Protein AF-K2BM52-F1 (afdb_monomer)

Radius of gyration: 16.52 Å; Cα contacts (8 Å, |Δi|>4): 29; chains: 1; bounding box: 47×25×44 Å

Secondary structure (DSSP, 8-state):
--HHHHHHHHHHHHHHHHHHHHHHHHTSPTT-HHHHHHHHHHHHHHHHHHHHHHHHHHHHHSSSHHHHHHHHHHHHHHHHHHHHHHHHHHS-----

Struc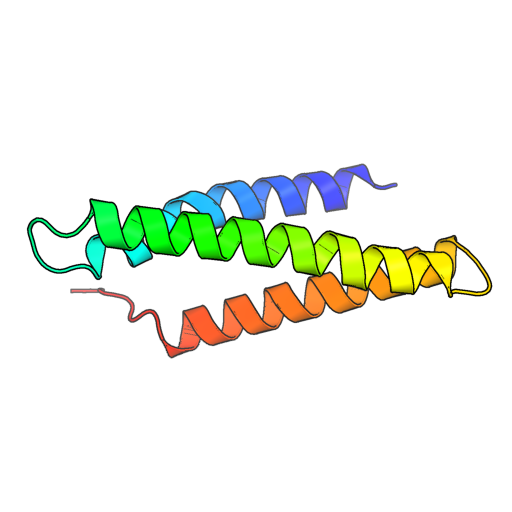ture (mmCIF, N/CA/C/O backbone):
data_AF-K2BM52-F1
#
_entry.id   AF-K2BM52-F1
#
loop_
_atom_site.group_PDB
_atom_site.id
_atom_site.type_symbol
_atom_site.label_atom_id
_atom_site.label_alt_id
_atom_site.label_comp_id
_atom_site.label_asym_id
_atom_site.label_entity_id
_atom_site.label_seq_id
_atom_site.pdbx_PDB_ins_code
_atom_site.Cartn_x
_atom_site.Cartn_y
_atom_site.Cartn_z
_atom_site.occupancy
_atom_site.B_iso_or_equiv
_atom_site.auth_seq_id
_atom_site.auth_comp_id
_atom_site.auth_asym_id
_atom_site.auth_atom_id
_atom_site.pdbx_PDB_model_num
ATOM 1 N N . MET A 1 1 ? -0.713 13.429 -21.388 1.00 72.12 1 MET A N 1
ATOM 2 C CA . MET A 1 1 ? -0.878 14.463 -20.336 1.00 72.12 1 MET A CA 1
ATOM 3 C C . MET A 1 1 ? -1.287 13.779 -19.037 1.00 72.12 1 MET A C 1
ATOM 5 O O . MET A 1 1 ? -2.150 12.916 -19.095 1.00 72.12 1 MET A O 1
ATOM 9 N N . MET A 1 2 ? -0.682 14.120 -17.893 1.00 85.75 2 MET A N 1
ATOM 10 C CA . MET A 1 2 ? -0.923 13.427 -16.607 1.00 85.75 2 MET A CA 1
ATOM 11 C C . MET A 1 2 ? -2.029 14.042 -15.737 1.00 85.75 2 MET A C 1
ATOM 13 O O . MET A 1 2 ? -2.374 13.484 -14.704 1.00 85.75 2 MET A O 1
ATOM 17 N N . ILE A 1 3 ? -2.614 15.163 -16.159 1.00 94.38 3 ILE A N 1
ATOM 18 C CA . ILE A 1 3 ? -3.596 15.911 -15.363 1.00 94.38 3 ILE A CA 1
ATOM 19 C C . ILE A 1 3 ? -4.844 15.065 -15.080 1.00 94.38 3 ILE A C 1
ATOM 21 O O . ILE A 1 3 ? -5.258 14.952 -13.933 1.00 94.38 3 ILE A O 1
ATOM 25 N N . LEU A 1 4 ? -5.414 14.425 -16.105 1.00 94.44 4 LEU A N 1
ATOM 26 C CA . LEU A 1 4 ? -6.647 13.653 -15.951 1.00 94.44 4 LEU A CA 1
ATOM 27 C C . LEU A 1 4 ? -6.471 12.429 -15.020 1.00 94.44 4 LEU A C 1
ATOM 29 O O . LEU A 1 4 ? -7.264 12.296 -14.088 1.00 94.44 4 LEU A O 1
ATOM 33 N N . PRO A 1 5 ? -5.423 11.589 -15.169 1.00 91.25 5 PRO A N 1
ATOM 34 C CA . PRO A 1 5 ? -5.148 10.515 -14.213 1.00 91.25 5 PRO A CA 1
ATOM 35 C C . PRO A 1 5 ? -4.893 10.998 -12.781 1.00 91.25 5 PRO A C 1
ATOM 37 O O . PRO A 1 5 ? -5.351 10.359 -11.838 1.00 91.25 5 PRO A O 1
ATOM 40 N N . LEU A 1 6 ? -4.191 12.123 -12.600 1.00 92.69 6 LEU A N 1
ATOM 41 C CA . LEU A 1 6 ? -3.922 12.678 -11.269 1.00 92.69 6 LEU A CA 1
ATOM 42 C C . LEU A 1 6 ? -5.203 13.167 -10.585 1.00 92.69 6 LEU A C 1
ATOM 44 O O . LEU A 1 6 ? -5.385 12.917 -9.396 1.00 92.69 6 LEU A O 1
ATOM 48 N N . ILE A 1 7 ? -6.111 13.801 -11.335 1.00 96.00 7 ILE A N 1
ATOM 49 C CA . ILE A 1 7 ? -7.432 14.196 -10.828 1.00 96.00 7 ILE A CA 1
ATOM 50 C C . ILE A 1 7 ? -8.233 12.958 -10.416 1.00 96.00 7 ILE A C 1
ATOM 52 O O . ILE A 1 7 ? -8.755 12.917 -9.304 1.00 96.00 7 ILE A O 1
ATOM 56 N N . ALA A 1 8 ? -8.299 11.933 -11.272 1.00 93.50 8 ALA A N 1
ATOM 57 C CA . ALA A 1 8 ? -9.021 10.697 -10.970 1.00 93.50 8 ALA A CA 1
ATOM 58 C C . ALA A 1 8 ? -8.457 9.986 -9.727 1.00 93.50 8 ALA A C 1
ATOM 60 O O . ALA A 1 8 ? -9.216 9.532 -8.869 1.00 93.50 8 ALA A O 1
ATOM 61 N N . MET A 1 9 ? -7.129 9.941 -9.595 1.00 92.38 9 MET A N 1
ATOM 62 C CA . MET A 1 9 ? -6.457 9.370 -8.429 1.00 92.38 9 MET A CA 1
ATOM 63 C C . MET A 1 9 ? -6.763 10.171 -7.158 1.00 92.38 9 MET A C 1
ATOM 65 O O . MET A 1 9 ? -7.162 9.584 -6.155 1.00 92.38 9 MET A O 1
ATOM 69 N N . GLY A 1 10 ? -6.636 11.502 -7.200 1.00 93.69 10 GLY A N 1
ATOM 70 C CA . GLY A 1 10 ? -6.953 12.366 -6.060 1.00 93.69 10 GLY A CA 1
ATOM 71 C C . GLY A 1 10 ? -8.408 12.227 -5.613 1.00 93.69 10 GLY A C 1
ATOM 72 O O . GLY A 1 10 ? -8.672 12.074 -4.421 1.00 93.69 10 GLY A O 1
ATOM 73 N N . PHE A 1 11 ? -9.338 12.186 -6.570 1.00 94.94 11 PHE A N 1
ATOM 74 C CA . PHE A 1 11 ? -10.754 11.945 -6.308 1.00 94.94 11 PHE A CA 1
ATOM 75 C C . PHE A 1 11 ? -10.974 10.598 -5.606 1.00 94.94 11 PHE A C 1
ATOM 77 O O . PHE A 1 11 ? -11.558 10.564 -4.528 1.00 94.94 11 PHE A O 1
ATOM 84 N N . GLY A 1 12 ? -10.449 9.493 -6.146 1.00 92.75 12 GLY A N 1
ATOM 85 C CA . GLY A 1 12 ? -10.618 8.163 -5.545 1.00 92.75 12 GLY A CA 1
ATOM 86 C C . GLY A 1 12 ? -10.014 8.040 -4.140 1.00 92.75 12 GLY A C 1
ATOM 87 O O . GLY A 1 12 ? -10.631 7.470 -3.234 1.00 92.75 12 GLY A O 1
ATOM 88 N N . VAL A 1 13 ? -8.830 8.618 -3.926 1.00 92.75 13 VAL A N 1
ATOM 89 C CA . VAL A 1 13 ? -8.150 8.617 -2.621 1.00 92.75 13 VAL A CA 1
ATOM 90 C C . VAL A 1 13 ? -8.950 9.396 -1.572 1.00 92.75 13 VAL A C 1
ATOM 92 O O . VAL A 1 13 ? -9.044 8.938 -0.429 1.00 92.75 13 VAL A O 1
ATOM 95 N N . ALA A 1 14 ? -9.583 10.511 -1.956 1.00 94.25 14 ALA A N 1
ATOM 96 C CA . ALA A 1 14 ? -10.390 11.331 -1.053 1.00 94.25 14 ALA A CA 1
ATOM 97 C C . ALA A 1 14 ? -11.572 10.566 -0.430 1.00 94.25 14 ALA A C 1
ATOM 99 O O . ALA A 1 14 ? -11.901 10.816 0.726 1.00 94.25 14 ALA A O 1
ATOM 100 N N . PHE A 1 15 ? -12.164 9.602 -1.143 1.00 91.56 15 PHE A N 1
ATOM 101 C CA . PHE A 1 15 ? -13.213 8.729 -0.591 1.00 91.56 15 PHE A CA 1
ATOM 102 C C . PHE A 1 15 ? -12.645 7.496 0.120 1.00 91.56 15 PHE A C 1
ATOM 10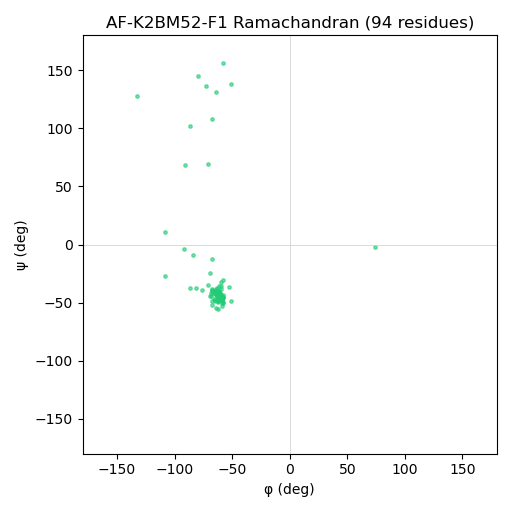4 O O . PHE A 1 15 ? -13.148 7.084 1.166 1.00 91.56 15 PHE A O 1
ATOM 111 N N . THR A 1 16 ? -11.569 6.917 -0.417 1.00 92.19 16 THR A N 1
ATOM 112 C CA . THR A 1 16 ? -11.008 5.653 0.086 1.00 92.19 16 THR A CA 1
ATOM 113 C C . THR A 1 16 ? -10.415 5.799 1.489 1.00 92.19 16 THR A C 1
ATOM 115 O O . THR A 1 16 ? -10.614 4.926 2.337 1.00 92.19 16 THR A O 1
ATOM 118 N N . ILE A 1 17 ? -9.702 6.898 1.766 1.00 92.56 17 ILE A N 1
ATOM 119 C CA . ILE A 1 17 ? -9.052 7.126 3.068 1.00 92.56 17 ILE A CA 1
ATOM 120 C C . ILE A 1 17 ? -10.065 7.204 4.226 1.00 92.56 17 ILE A C 1
ATOM 122 O O . ILE A 1 17 ? -9.901 6.435 5.184 1.00 92.56 17 ILE A O 1
ATOM 126 N N . PRO A 1 18 ? -11.084 8.090 4.202 1.00 91.88 18 PRO A N 1
ATOM 127 C CA . PRO A 1 18 ? -12.054 8.171 5.289 1.00 91.88 18 PRO A CA 1
ATOM 128 C C . PRO A 1 18 ? -12.878 6.887 5.406 1.00 91.88 18 PRO A C 1
ATOM 130 O O . PRO A 1 18 ? -13.022 6.386 6.519 1.00 91.88 18 PRO A O 1
ATOM 133 N N . GLY A 1 19 ? -13.316 6.296 4.285 1.00 90.56 19 GLY A N 1
ATOM 134 C CA . GLY A 1 19 ? -14.081 5.043 4.288 1.00 90.56 19 GLY A CA 1
ATOM 135 C C . GLY A 1 19 ? -13.332 3.892 4.965 1.00 90.56 19 GLY A C 1
ATOM 136 O O . GLY A 1 19 ? -13.850 3.264 5.886 1.00 90.56 19 GLY A O 1
ATOM 137 N N . THR A 1 20 ? -12.066 3.682 4.591 1.00 91.69 20 THR A N 1
ATOM 138 C CA . THR A 1 20 ? -11.208 2.661 5.219 1.00 91.69 20 THR A CA 1
ATOM 139 C C . THR A 1 20 ? -10.995 2.937 6.708 1.00 91.69 20 THR A C 1
ATOM 141 O O . THR A 1 20 ? -11.005 2.016 7.519 1.00 91.69 20 THR A O 1
ATOM 144 N N . THR A 1 21 ? -10.790 4.204 7.083 1.00 93.56 21 THR A N 1
ATOM 145 C CA . THR A 1 21 ? -10.502 4.574 8.477 1.00 93.56 21 THR A CA 1
ATOM 146 C C . THR A 1 21 ? -11.708 4.334 9.378 1.00 93.56 21 THR A C 1
ATOM 148 O O . THR A 1 21 ? -11.561 3.705 10.423 1.00 93.56 21 THR A O 1
ATOM 151 N N . VAL A 1 22 ? -12.893 4.794 8.966 1.00 92.00 22 VAL A N 1
ATOM 152 C CA . VAL A 1 22 ? -14.137 4.599 9.725 1.00 92.00 22 VAL A CA 1
ATOM 153 C C . VAL A 1 22 ? -14.448 3.114 9.855 1.00 92.00 22 VAL A C 1
ATOM 155 O O . VAL A 1 22 ? -14.637 2.640 10.970 1.00 92.00 22 VAL A O 1
ATOM 158 N N . SER A 1 23 ? -14.411 2.367 8.747 1.00 91.25 23 SER A N 1
ATOM 159 C CA . SER A 1 23 ? -14.689 0.926 8.755 1.00 91.25 23 SER A CA 1
ATOM 160 C C . SER A 1 23 ? -13.736 0.158 9.682 1.00 91.25 23 SER A C 1
ATOM 162 O O . SER A 1 23 ? -14.184 -0.621 10.520 1.00 91.25 23 SER A O 1
ATOM 164 N N . ALA A 1 24 ? -12.428 0.431 9.611 1.00 91.75 24 ALA A N 1
ATOM 165 C CA . ALA A 1 24 ? -11.438 -0.257 10.438 1.00 91.75 24 ALA A CA 1
ATOM 166 C C . ALA A 1 24 ? -11.560 0.075 11.934 1.00 91.75 24 ALA A C 1
ATOM 168 O O . ALA A 1 24 ? -11.383 -0.804 12.776 1.00 91.75 24 ALA A O 1
ATOM 169 N N . VAL A 1 25 ? -11.843 1.335 12.280 1.00 93.69 25 VAL A N 1
ATOM 170 C CA . VAL A 1 25 ? -11.972 1.755 13.684 1.00 93.69 25 VAL A CA 1
ATOM 171 C C . VAL A 1 25 ? -13.303 1.295 14.282 1.00 93.69 25 VAL A C 1
ATOM 173 O O . VAL A 1 25 ? -13.308 0.843 15.424 1.00 93.69 25 VAL A O 1
ATOM 176 N N . HIS A 1 26 ? -14.407 1.352 13.529 1.00 91.94 26 HIS A N 1
ATOM 177 C CA . HIS A 1 26 ? -15.723 0.878 13.982 1.00 91.94 26 HIS A CA 1
ATOM 178 C C . HIS A 1 26 ? -15.801 -0.645 14.127 1.00 91.94 26 HIS A C 1
ATOM 180 O O . HIS A 1 26 ? -16.585 -1.134 14.931 1.00 91.94 26 HIS A O 1
ATOM 186 N N . ALA A 1 27 ? -14.970 -1.402 13.407 1.00 91.12 27 ALA A N 1
ATOM 187 C CA . ALA A 1 27 ? -14.865 -2.848 13.601 1.00 91.12 27 ALA A CA 1
ATOM 188 C C . ALA A 1 27 ? -14.250 -3.237 14.965 1.00 91.12 27 ALA A C 1
ATOM 190 O O . ALA A 1 27 ? -14.276 -4.408 15.347 1.00 91.12 27 ALA A O 1
ATOM 191 N N . ALA A 1 28 ? -13.658 -2.285 15.696 1.00 93.44 28 ALA A N 1
ATOM 192 C CA . ALA A 1 28 ? -13.046 -2.544 16.991 1.00 93.44 28 ALA A CA 1
ATOM 193 C C . ALA A 1 28 ? -14.094 -2.612 18.118 1.00 93.44 28 ALA A C 1
ATOM 195 O O . ALA A 1 28 ? -15.026 -1.810 18.133 1.00 93.44 28 ALA A O 1
ATOM 196 N N . PRO A 1 29 ? -13.903 -3.481 19.130 1.00 92.06 29 PRO A N 1
ATOM 197 C CA . PRO A 1 29 ? -14.709 -3.443 20.346 1.00 92.06 29 PRO A CA 1
ATOM 198 C C . PRO A 1 29 ? -14.632 -2.083 21.052 1.00 92.06 29 PRO A C 1
ATOM 200 O O . PRO A 1 29 ? -13.628 -1.366 20.941 1.00 92.06 29 PRO A O 1
ATOM 203 N N . GLU A 1 30 ? -15.655 -1.766 21.845 1.00 91.75 30 GLU A N 1
ATOM 204 C CA . GLU A 1 30 ? -15.701 -0.535 22.635 1.00 91.75 30 GLU A CA 1
ATOM 205 C C . GLU A 1 30 ? -14.423 -0.340 23.471 1.00 91.75 30 GLU A C 1
ATOM 207 O O . GLU A 1 30 ? -13.843 -1.280 24.021 1.00 91.75 30 GLU A O 1
ATOM 212 N N . GLY A 1 31 ? -13.929 0.899 23.512 1.00 92.94 31 GLY A N 1
ATOM 213 C CA . GLY A 1 31 ? -12.683 1.250 24.200 1.00 92.94 31 GLY A CA 1
ATOM 214 C C . GLY A 1 31 ? -11.389 0.813 23.494 1.00 92.94 31 GLY A C 1
ATOM 215 O O . GLY A 1 31 ? -10.308 1.149 23.976 1.00 92.94 31 GLY A O 1
ATOM 216 N N . ARG A 1 32 ? -11.445 0.115 22.346 1.00 94.94 32 ARG A N 1
ATOM 217 C CA . ARG A 1 32 ? -10.251 -0.353 21.600 1.00 94.94 32 ARG A CA 1
ATOM 218 C C . ARG A 1 32 ? -9.979 0.378 20.283 1.00 94.94 32 ARG A C 1
ATOM 220 O O . ARG A 1 32 ? -9.081 -0.020 19.541 1.00 94.94 32 ARG A O 1
ATOM 227 N N . ALA A 1 33 ? -10.669 1.486 20.023 1.00 93.81 3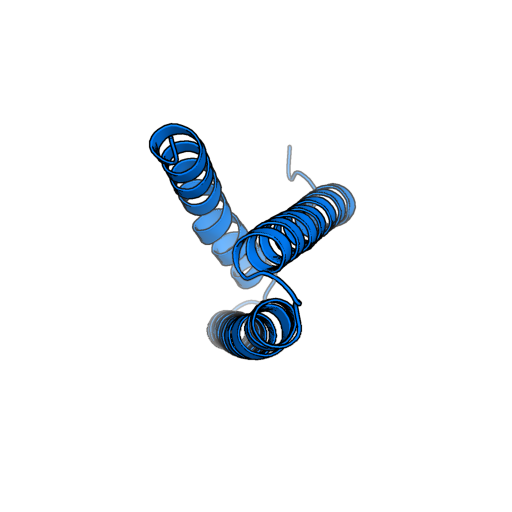3 ALA A N 1
ATOM 228 C CA . ALA A 1 33 ? -10.470 2.312 18.827 1.00 93.81 33 ALA A CA 1
ATOM 229 C C . ALA A 1 33 ? -8.999 2.735 18.616 1.00 93.81 33 ALA A C 1
ATOM 231 O O . ALA A 1 33 ? -8.505 2.746 17.488 1.00 93.81 33 ALA A O 1
ATOM 232 N N . GLY A 1 34 ? -8.265 3.017 19.702 1.00 94.75 34 GLY A N 1
ATOM 233 C CA . GLY A 1 34 ? -6.839 3.355 19.639 1.00 94.75 34 GLY A CA 1
ATOM 234 C C . GLY A 1 34 ? -5.961 2.222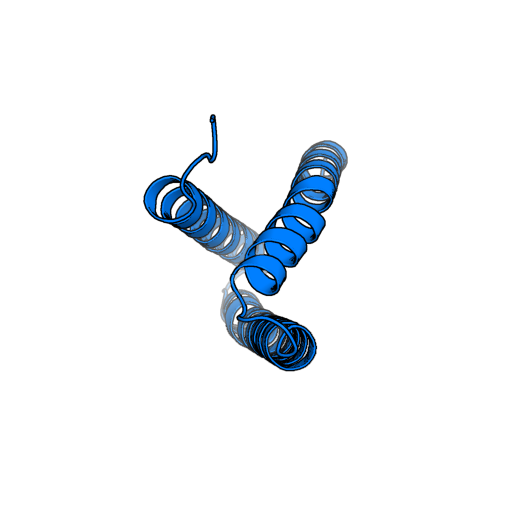 19.092 1.00 94.75 34 GLY A C 1
ATOM 235 O O . GLY A 1 34 ? -5.045 2.483 18.316 1.00 94.75 34 GLY A O 1
ATOM 236 N N . ILE A 1 35 ? -6.276 0.963 19.423 1.00 96.19 35 ILE A N 1
ATOM 237 C CA . ILE A 1 35 ? -5.549 -0.213 18.918 1.00 96.19 35 ILE A CA 1
ATOM 238 C C . ILE A 1 35 ? -5.820 -0.394 17.422 1.00 96.19 35 ILE A C 1
ATOM 240 O O . ILE A 1 35 ? -4.881 -0.600 16.657 1.00 96.19 35 ILE A O 1
ATOM 244 N N . ALA A 1 36 ? -7.078 -0.260 16.989 1.00 95.69 36 ALA A N 1
ATOM 245 C CA . ALA A 1 36 ? -7.434 -0.350 15.573 1.00 95.69 36 ALA A CA 1
ATOM 246 C C . ALA A 1 36 ? -6.782 0.761 14.737 1.00 95.69 36 ALA A C 1
ATOM 248 O O . ALA A 1 36 ? -6.208 0.487 13.683 1.00 95.69 36 ALA A O 1
ATOM 249 N N . SER A 1 37 ? -6.778 1.999 15.239 1.00 94.88 37 SER A N 1
ATOM 250 C CA . SER A 1 37 ? -6.066 3.118 14.608 1.00 94.88 37 SER A CA 1
ATOM 251 C C . SER A 1 37 ? -4.552 2.872 14.545 1.00 94.88 37 SER A C 1
ATOM 253 O O . SER A 1 37 ? -3.928 3.071 13.500 1.00 94.88 37 SER A O 1
ATOM 255 N N . GLY A 1 38 ? -3.956 2.360 15.627 1.00 96.62 38 GLY A N 1
ATOM 256 C CA . GLY A 1 38 ? -2.546 1.965 15.664 1.00 96.62 38 GLY A CA 1
ATOM 257 C C . GLY A 1 38 ? -2.207 0.894 14.623 1.00 96.62 38 GLY A C 1
ATOM 258 O O . GLY A 1 38 ? -1.258 1.063 13.857 1.00 96.62 38 GLY A O 1
ATOM 259 N N . ALA A 1 39 ? -3.018 -0.162 14.533 1.00 96.75 39 ALA A N 1
ATOM 260 C CA . ALA A 1 39 ? -2.861 -1.226 13.543 1.00 96.75 39 ALA A CA 1
ATOM 261 C C . ALA A 1 39 ? -3.023 -0.711 12.102 1.00 96.75 39 ALA A C 1
ATOM 263 O O . ALA A 1 39 ? -2.230 -1.070 11.226 1.00 96.75 39 ALA A O 1
ATOM 264 N N . LEU A 1 40 ? -3.992 0.177 11.851 1.00 95.38 40 LEU A N 1
ATOM 265 C CA . LEU A 1 40 ? -4.185 0.811 10.545 1.00 95.38 40 LEU A CA 1
ATOM 266 C C . LEU A 1 40 ? -2.974 1.670 10.154 1.00 95.38 40 LEU A C 1
ATOM 268 O O . LEU A 1 40 ? -2.497 1.595 9.021 1.00 95.38 40 LEU A O 1
ATOM 272 N N . ASN A 1 41 ? -2.434 2.453 11.088 1.00 96.19 41 ASN A N 1
ATOM 273 C CA . ASN A 1 41 ? -1.249 3.275 10.845 1.00 96.19 41 ASN A CA 1
ATOM 274 C C . ASN A 1 41 ? 0.011 2.431 10.621 1.00 96.19 41 ASN A C 1
ATOM 276 O O . ASN A 1 41 ? 0.799 2.750 9.730 1.00 96.19 41 ASN A O 1
ATOM 280 N N . ALA A 1 42 ? 0.196 1.346 11.377 1.00 97.62 42 ALA A N 1
ATOM 281 C CA . ALA A 1 42 ? 1.281 0.394 11.145 1.00 97.62 42 ALA A CA 1
ATOM 282 C C . ALA A 1 42 ? 1.159 -0.258 9.757 1.00 97.62 42 ALA A C 1
ATOM 284 O O . ALA A 1 42 ? 2.134 -0.308 9.008 1.00 97.62 42 ALA A O 1
ATOM 285 N N . SER A 1 43 ? -0.055 -0.660 9.369 1.00 96.12 43 SER A N 1
ATOM 286 C CA . SER A 1 43 ? -0.339 -1.228 8.045 1.00 96.12 43 SER A CA 1
ATOM 287 C C . SER A 1 43 ? -0.017 -0.241 6.918 1.00 96.12 43 SER A C 1
ATOM 289 O O . SER A 1 43 ? 0.610 -0.618 5.931 1.00 96.12 43 SER A O 1
ATOM 291 N N . ARG A 1 44 ? -0.369 1.044 7.076 1.00 95.38 44 ARG A N 1
ATOM 292 C CA . ARG A 1 44 ? -0.008 2.105 6.116 1.00 95.38 44 ARG A CA 1
ATOM 293 C C . ARG A 1 44 ? 1.502 2.283 5.997 1.00 95.38 44 ARG A C 1
ATOM 295 O O . ARG A 1 44 ? 2.005 2.386 4.885 1.00 95.38 44 ARG A O 1
ATOM 302 N N . GLN A 1 45 ? 2.224 2.301 7.117 1.00 97.50 45 GLN A N 1
ATOM 303 C CA . GLN A 1 45 ? 3.685 2.436 7.109 1.00 97.50 45 GLN A CA 1
ATOM 304 C C . GLN A 1 45 ? 4.364 1.252 6.414 1.00 97.50 45 GLN A C 1
ATOM 306 O O . GLN A 1 45 ? 5.241 1.461 5.576 1.00 97.50 45 GLN A O 1
ATOM 311 N N . LEU A 1 46 ? 3.918 0.026 6.701 1.00 97.56 46 LEU A N 1
ATOM 312 C CA . LEU A 1 46 ? 4.385 -1.172 6.001 1.00 97.56 46 LEU A CA 1
ATOM 313 C C . LEU A 1 46 ? 4.076 -1.101 4.502 1.00 97.56 46 LEU A C 1
ATOM 315 O O . LEU A 1 46 ? 4.950 -1.386 3.687 1.00 97.56 46 LEU A O 1
ATOM 319 N N . GLY A 1 47 ? 2.870 -0.665 4.132 1.00 95.3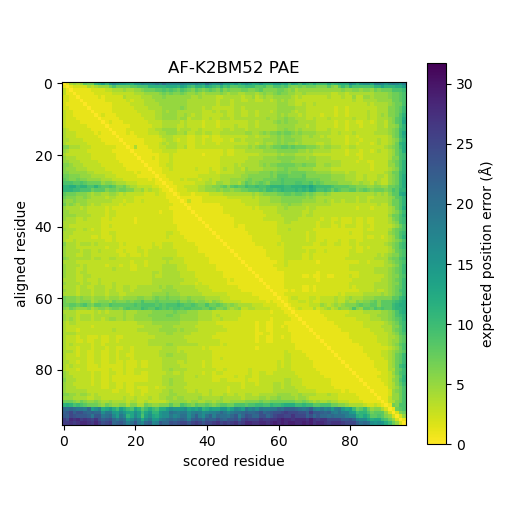1 47 GLY A N 1
ATOM 320 C CA . GLY A 1 47 ? 2.483 -0.459 2.737 1.00 95.31 47 GLY A CA 1
ATOM 321 C C . GLY A 1 47 ? 3.379 0.551 2.020 1.00 95.31 47 GLY A C 1
ATOM 322 O O . GLY A 1 47 ? 3.861 0.267 0.927 1.00 95.31 47 GLY A O 1
ATOM 323 N N . SER A 1 48 ? 3.671 1.692 2.650 1.00 96.25 48 SER A N 1
ATOM 324 C CA . SER A 1 48 ? 4.585 2.702 2.103 1.00 96.25 48 SER A CA 1
ATOM 325 C C . SER A 1 48 ? 6.001 2.155 1.920 1.00 96.25 48 SER A C 1
ATOM 327 O O . SER A 1 48 ? 6.592 2.348 0.859 1.00 96.25 48 SER A O 1
ATOM 329 N N . LEU A 1 49 ? 6.530 1.434 2.915 1.00 97.69 49 LEU A N 1
ATOM 330 C CA . LEU A 1 49 ? 7.842 0.786 2.829 1.00 97.69 49 LEU A CA 1
ATOM 331 C C . LEU A 1 49 ? 7.895 -0.204 1.655 1.00 97.69 49 LEU A C 1
ATOM 333 O O . LEU A 1 49 ? 8.808 -0.138 0.832 1.00 97.69 49 LEU A O 1
ATOM 337 N N . MET A 1 50 ? 6.903 -1.095 1.562 1.00 96.56 50 MET A N 1
ATOM 338 C CA . MET A 1 50 ? 6.801 -2.087 0.490 1.00 96.56 50 MET A CA 1
ATOM 339 C C . MET A 1 50 ? 6.660 -1.422 -0.880 1.00 96.56 50 MET A C 1
ATOM 341 O O . MET A 1 50 ? 7.344 -1.816 -1.819 1.00 96.56 50 MET A O 1
ATOM 345 N N . GLY A 1 51 ? 5.825 -0.388 -0.995 1.00 96.00 51 GLY A N 1
ATOM 346 C CA . GLY A 1 51 ? 5.635 0.357 -2.237 1.00 96.00 51 GLY A CA 1
ATOM 347 C C . GLY A 1 51 ? 6.929 1.007 -2.722 1.00 96.00 51 GLY A C 1
ATOM 348 O O . GLY A 1 51 ? 7.295 0.844 -3.884 1.00 96.00 51 GLY A O 1
ATOM 349 N N . VAL A 1 52 ? 7.662 1.681 -1.829 1.00 96.38 52 VAL A N 1
ATOM 350 C CA . VAL A 1 52 ? 8.956 2.297 -2.165 1.00 96.38 52 VAL A CA 1
ATOM 351 C C . VAL A 1 52 ? 9.972 1.239 -2.594 1.00 96.38 52 VAL A C 1
ATOM 353 O O . VAL A 1 52 ? 10.610 1.406 -3.633 1.00 96.38 52 VAL A O 1
ATOM 356 N N . ALA A 1 53 ? 10.101 0.144 -1.841 1.00 97.56 53 ALA A N 1
ATOM 357 C CA . ALA A 1 53 ? 11.057 -0.914 -2.151 1.00 97.56 53 ALA A CA 1
ATOM 358 C C . ALA A 1 53 ? 10.729 -1.605 -3.485 1.00 97.56 53 ALA A C 1
ATOM 360 O O . ALA A 1 53 ? 11.559 -1.632 -4.389 1.00 97.56 53 ALA A O 1
ATOM 361 N N . ILE A 1 54 ? 9.505 -2.112 -3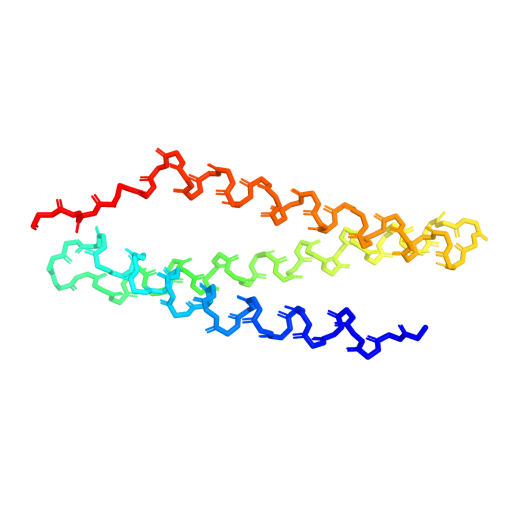.640 1.00 96.88 54 ILE A N 1
ATOM 362 C CA . ILE A 1 54 ? 9.096 -2.905 -4.804 1.00 96.88 54 ILE A CA 1
ATOM 363 C C . ILE A 1 54 ? 9.065 -2.041 -6.067 1.00 96.88 54 ILE A C 1
ATOM 365 O O . ILE A 1 54 ? 9.685 -2.398 -7.071 1.00 96.88 54 ILE A O 1
ATOM 369 N N . PHE A 1 55 ? 8.373 -0.896 -6.040 1.00 96.88 55 PHE A N 1
ATOM 370 C CA . PHE A 1 55 ? 8.258 -0.053 -7.231 1.00 96.88 55 PHE A CA 1
ATOM 371 C C . PHE A 1 55 ? 9.582 0.630 -7.575 1.00 96.88 55 PHE A C 1
ATOM 373 O O . PHE A 1 55 ? 9.913 0.726 -8.757 1.00 96.88 55 PHE A O 1
ATOM 380 N N . GLY A 1 56 ? 10.379 1.015 -6.572 1.00 96.25 56 GLY A N 1
ATOM 381 C CA . GLY A 1 56 ? 11.744 1.497 -6.781 1.00 96.25 56 GLY A CA 1
ATOM 382 C C . GLY A 1 56 ? 12.603 0.457 -7.497 1.00 96.25 56 GLY A C 1
ATOM 383 O O . GLY A 1 56 ? 13.180 0.754 -8.541 1.00 96.25 56 GLY A O 1
ATOM 384 N N . THR A 1 57 ? 12.612 -0.791 -7.016 1.00 97.25 57 THR A N 1
ATOM 385 C CA . THR A 1 57 ? 13.337 -1.893 -7.666 1.00 97.25 57 THR A CA 1
ATOM 386 C C . THR A 1 57 ? 12.859 -2.145 -9.098 1.00 97.25 57 THR A C 1
ATOM 388 O O . THR A 1 57 ? 13.696 -2.288 -9.988 1.00 97.25 57 THR A O 1
ATOM 391 N N . ILE A 1 58 ? 11.546 -2.154 -9.357 1.00 96.88 58 ILE A N 1
ATOM 392 C CA . ILE A 1 58 ? 10.997 -2.342 -10.715 1.00 96.88 58 ILE A CA 1
ATOM 393 C C . ILE A 1 58 ? 11.519 -1.266 -11.670 1.00 96.88 58 ILE A C 1
ATOM 395 O O . ILE A 1 58 ? 11.953 -1.579 -12.781 1.00 96.88 58 ILE A O 1
ATOM 399 N N . VAL A 1 59 ? 11.497 -0.004 -11.245 1.00 96.94 59 VAL A N 1
ATOM 400 C CA . VAL A 1 59 ? 11.956 1.117 -12.071 1.00 96.94 59 VAL A CA 1
ATOM 401 C C . VAL A 1 59 ? 13.472 1.063 -12.275 1.00 96.94 59 VAL A C 1
ATOM 403 O O . VAL A 1 59 ? 13.928 1.214 -13.408 1.00 96.94 59 VAL A O 1
ATOM 406 N N . THR A 1 60 ? 14.249 0.794 -11.223 1.00 96.94 60 THR A N 1
ATOM 407 C CA . THR A 1 60 ? 15.720 0.739 -11.279 1.00 96.94 60 THR A CA 1
ATOM 408 C C . THR A 1 60 ? 16.248 -0.429 -12.113 1.00 96.94 60 THR A C 1
ATOM 410 O O . THR A 1 60 ? 17.233 -0.259 -12.827 1.00 96.94 60 THR A O 1
ATOM 413 N N . LEU A 1 61 ? 15.619 -1.606 -12.050 1.00 95.62 61 LEU A N 1
ATOM 414 C CA . LEU A 1 61 ? 16.059 -2.791 -12.802 1.00 95.62 61 LEU A CA 1
ATOM 415 C C . LEU A 1 61 ? 15.536 -2.829 -14.247 1.00 95.62 61 LEU A C 1
ATOM 417 O O . LEU A 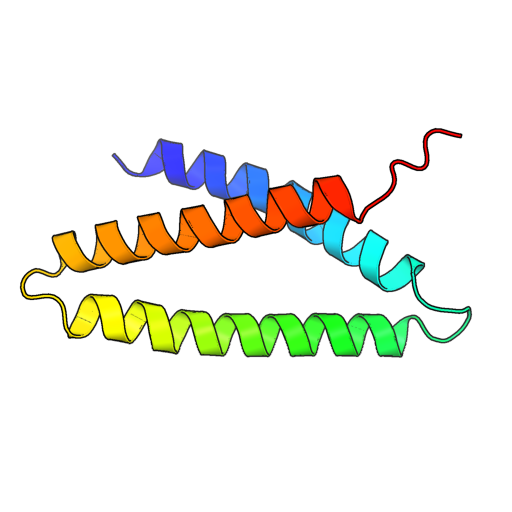1 61 ? 15.954 -3.675 -15.040 1.00 95.62 61 LEU A O 1
ATOM 421 N N . SER A 1 62 ? 14.622 -1.930 -14.612 1.00 95.75 62 SER A N 1
ATOM 422 C CA . SER A 1 62 ? 14.102 -1.843 -15.976 1.00 95.75 62 SER A CA 1
ATOM 423 C C . SER A 1 62 ? 15.140 -1.257 -16.934 1.00 95.75 62 SER A C 1
ATOM 425 O O . SER A 1 62 ? 15.742 -0.224 -16.660 1.00 95.75 62 SER A O 1
ATOM 427 N N . LYS A 1 63 ? 15.286 -1.858 -18.127 1.00 93.06 63 LYS A N 1
ATOM 428 C CA . LYS A 1 63 ? 16.211 -1.375 -19.177 1.00 93.06 63 LYS A CA 1
ATOM 429 C C . LYS A 1 63 ? 15.933 0.066 -19.618 1.00 93.06 63 LYS A C 1
ATOM 431 O O . LYS A 1 63 ? 16.844 0.774 -20.029 1.00 93.06 63 LYS A O 1
ATOM 436 N N . GLN A 1 64 ? 14.669 0.483 -19.560 1.00 95.94 64 GLN A N 1
ATOM 437 C CA . GLN A 1 64 ? 14.231 1.836 -19.878 1.00 95.94 64 GLN A CA 1
ATOM 438 C C . GLN A 1 64 ? 13.302 2.343 -18.777 1.00 95.94 64 GLN A C 1
ATOM 440 O O . GLN A 1 64 ? 12.292 1.705 -18.473 1.00 95.94 64 GLN A O 1
ATOM 445 N N . PHE A 1 65 ? 13.610 3.527 -18.243 1.00 94.06 65 PHE A N 1
ATOM 446 C CA . PHE A 1 65 ? 12.870 4.156 -17.146 1.00 94.06 65 PHE A CA 1
ATOM 447 C C . PHE A 1 65 ? 11.358 4.219 -17.405 1.00 94.06 65 PHE A C 1
ATOM 449 O O . PHE A 1 65 ? 10.565 3.773 -16.582 1.00 94.06 65 PHE A O 1
ATOM 456 N N . MET A 1 66 ? 10.950 4.690 -18.589 1.00 95.69 66 MET A N 1
ATOM 457 C CA . MET A 1 66 ? 9.530 4.803 -18.950 1.00 95.69 66 MET A CA 1
ATOM 458 C C . MET A 1 66 ? 8.802 3.453 -18.957 1.00 95.69 66 MET A C 1
ATOM 460 O O . MET A 1 66 ? 7.645 3.382 -18.554 1.00 95.69 66 MET A O 1
ATOM 464 N N . SER A 1 67 ? 9.470 2.370 -19.371 1.00 95.44 67 SER A N 1
ATOM 465 C CA . SER A 1 67 ? 8.881 1.027 -19.329 1.00 95.44 67 SER A CA 1
ATOM 466 C C . SER A 1 67 ? 8.689 0.551 -17.888 1.00 95.44 67 SER A C 1
ATOM 468 O O . SER A 1 67 ? 7.643 -0.012 -17.570 1.00 95.44 67 SER A O 1
ATOM 470 N N . GLY A 1 68 ? 9.668 0.810 -17.014 1.00 96.44 68 GLY A N 1
ATOM 471 C CA . GLY A 1 68 ? 9.568 0.498 -15.587 1.00 96.44 68 GLY A CA 1
ATOM 472 C C . GLY A 1 68 ? 8.460 1.287 -14.894 1.00 96.44 68 GLY A C 1
ATOM 473 O O . GLY A 1 68 ? 7.696 0.718 -14.119 1.00 96.44 68 GLY A O 1
ATOM 474 N N . MET A 1 69 ? 8.303 2.568 -15.238 1.00 95.38 69 MET A N 1
ATOM 475 C CA . MET A 1 69 ? 7.212 3.409 -14.737 1.00 95.38 69 MET A CA 1
ATOM 476 C C . MET A 1 69 ? 5.837 2.880 -15.152 1.00 95.38 69 MET A C 1
ATOM 478 O O . MET A 1 69 ? 4.947 2.784 -14.310 1.00 95.38 69 MET A O 1
ATOM 482 N N . HIS A 1 70 ? 5.648 2.493 -16.419 1.00 95.00 70 HIS A N 1
ATOM 483 C CA . HIS A 1 70 ? 4.383 1.894 -16.856 1.00 95.00 70 HIS A CA 1
ATOM 484 C C . HIS A 1 70 ? 4.096 0.569 -16.140 1.00 95.00 70 HIS A C 1
ATOM 486 O O . HIS A 1 70 ? 2.968 0.356 -15.699 1.00 95.00 70 HIS A O 1
ATOM 492 N N . ALA A 1 71 ? 5.106 -0.292 -15.974 1.00 96.38 71 ALA A N 1
ATOM 493 C CA . ALA A 1 71 ? 4.957 -1.545 -15.237 1.00 96.38 71 ALA A CA 1
ATOM 494 C C . ALA A 1 71 ? 4.577 -1.299 -13.766 1.00 96.38 71 ALA A C 1
ATOM 496 O O . ALA A 1 71 ? 3.632 -1.909 -13.268 1.00 96.38 71 ALA A O 1
ATOM 497 N N . ALA A 1 72 ? 5.252 -0.364 -13.091 1.00 96.00 72 ALA A N 1
ATOM 498 C CA . ALA A 1 72 ? 4.948 0.009 -11.712 1.00 96.00 72 ALA A CA 1
ATOM 499 C C . ALA A 1 72 ? 3.519 0.561 -11.566 1.00 96.00 72 ALA A C 1
ATOM 501 O O . ALA A 1 72 ? 2.792 0.147 -10.665 1.00 96.00 72 ALA A O 1
ATOM 502 N N . LEU A 1 73 ? 3.083 1.432 -12.484 1.00 93.88 73 LEU A N 1
ATOM 503 C CA . LEU A 1 73 ? 1.717 1.966 -12.497 1.00 93.88 73 LEU A CA 1
ATOM 504 C C . LEU A 1 73 ? 0.670 0.872 -12.746 1.00 93.88 73 LEU A C 1
ATOM 506 O O . LEU A 1 73 ? -0.371 0.872 -12.091 1.00 93.88 73 LEU A O 1
ATOM 510 N N . PHE A 1 74 ? 0.942 -0.071 -13.651 1.00 95.62 74 PHE A N 1
ATOM 511 C CA . PHE A 1 74 ? 0.034 -1.182 -13.938 1.00 95.62 74 PHE A CA 1
ATOM 512 C C . PHE A 1 74 ? -0.114 -2.121 -12.734 1.00 95.62 74 PHE A C 1
ATOM 514 O O . PHE A 1 74 ? -1.231 -2.442 -12.333 1.00 95.62 74 PHE A O 1
ATOM 521 N N . ILE A 1 75 ? 1.004 -2.501 -12.107 1.00 96.12 75 ILE A N 1
ATOM 522 C CA . ILE A 1 75 ? 1.008 -3.336 -10.898 1.00 96.12 75 ILE A CA 1
ATOM 523 C C . ILE A 1 75 ? 0.310 -2.609 -9.741 1.00 96.12 75 ILE A C 1
ATOM 525 O O . ILE A 1 75 ? -0.517 -3.205 -9.053 1.00 96.12 75 ILE A O 1
ATOM 529 N N . GLY A 1 76 ? 0.583 -1.315 -9.550 1.00 94.88 76 GLY A N 1
ATOM 530 C CA . GLY A 1 76 ? -0.121 -0.489 -8.569 1.00 94.88 76 GLY A CA 1
ATOM 531 C C . GLY A 1 76 ? -1.634 -0.468 -8.809 1.00 94.88 76 GLY A C 1
ATOM 532 O O . GLY A 1 76 ? -2.408 -0.678 -7.878 1.00 94.88 76 GLY A O 1
ATOM 533 N N . GLY A 1 77 ? -2.061 -0.303 -10.063 1.00 94.38 77 GLY A N 1
ATOM 534 C CA . GLY A 1 77 ? -3.467 -0.394 -10.457 1.00 94.38 77 GLY A CA 1
ATOM 535 C C . GLY A 1 77 ? -4.099 -1.747 -10.115 1.00 94.38 77 GLY A C 1
ATOM 536 O O . GLY A 1 77 ? -5.194 -1.781 -9.558 1.00 94.38 77 GLY A O 1
ATOM 537 N N . LEU A 1 78 ? -3.397 -2.859 -10.364 1.00 96.25 78 LEU A N 1
ATOM 538 C CA . LEU A 1 78 ? -3.862 -4.197 -9.977 1.00 96.25 78 LEU A CA 1
ATOM 539 C C . LEU A 1 78 ? -4.033 -4.338 -8.462 1.00 96.25 78 LEU A C 1
ATOM 541 O O . LEU A 1 78 ? -5.039 -4.891 -8.024 1.00 96.25 78 LEU A O 1
ATOM 545 N N . PHE A 1 79 ? -3.115 -3.802 -7.653 1.00 94.81 79 PHE A N 1
ATOM 546 C CA . PHE A 1 79 ? -3.277 -3.801 -6.196 1.00 94.81 79 PHE A CA 1
ATOM 547 C C . PHE A 1 79 ? -4.523 -3.030 -5.749 1.00 94.81 79 PHE A C 1
ATOM 549 O O . PHE A 1 79 ? -5.247 -3.505 -4.874 1.00 94.81 79 PHE A O 1
ATOM 556 N N . TYR A 1 80 ? -4.821 -1.887 -6.374 1.00 92.81 80 TYR A N 1
ATOM 557 C CA . TYR A 1 80 ? -6.065 -1.158 -6.111 1.00 92.81 80 TYR A CA 1
ATOM 558 C C . TYR A 1 80 ? -7.310 -1.950 -6.526 1.00 92.81 80 TYR A C 1
ATOM 560 O O . TYR A 1 80 ? -8.292 -1.952 -5.786 1.00 92.81 80 TYR A O 1
ATOM 568 N N . LEU A 1 81 ? -7.279 -2.657 -7.662 1.00 95.38 81 LEU A N 1
ATOM 569 C CA . LEU A 1 81 ? -8.388 -3.515 -8.095 1.00 95.38 81 LEU A CA 1
ATOM 570 C C . LEU A 1 81 ? -8.607 -4.698 -7.146 1.00 95.38 81 LEU A C 1
ATOM 572 O O . LEU A 1 81 ? -9.749 -4.993 -6.802 1.00 95.38 81 LEU A O 1
ATOM 576 N N . ILE A 1 82 ? -7.532 -5.334 -6.672 1.00 95.56 82 ILE A N 1
ATOM 577 C CA . ILE A 1 82 ? -7.608 -6.381 -5.644 1.00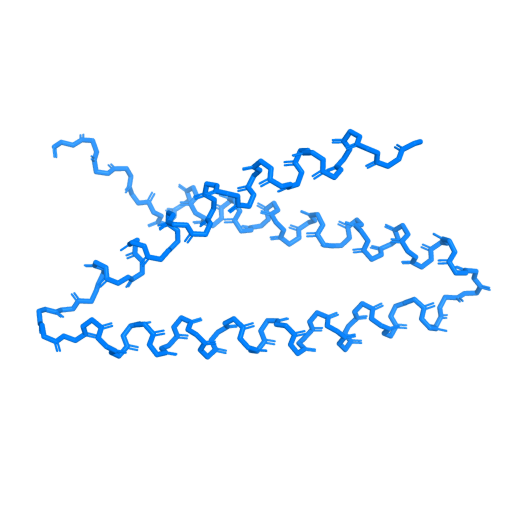 95.56 82 ILE A CA 1
ATOM 578 C C . ILE A 1 82 ? -8.207 -5.804 -4.360 1.00 95.56 82 ILE A C 1
ATOM 580 O O . ILE A 1 82 ? -9.111 -6.406 -3.790 1.00 95.56 82 ILE A O 1
ATOM 584 N N . GLY A 1 83 ? -7.761 -4.621 -3.927 1.00 92.50 83 GLY A N 1
ATOM 585 C CA . GLY A 1 83 ? -8.335 -3.930 -2.772 1.00 92.50 83 GLY A CA 1
ATOM 586 C C . GLY A 1 83 ? -9.831 -3.653 -2.940 1.00 92.50 83 GLY A C 1
ATOM 587 O O . GLY A 1 83 ? -10.611 -3.951 -2.041 1.00 92.50 83 GLY A O 1
ATOM 588 N N . CYS A 1 84 ? -10.246 -3.159 -4.108 1.00 93.19 84 CYS A N 1
ATOM 589 C CA . CYS A 1 84 ? -11.653 -2.942 -4.448 1.00 93.19 84 CYS A CA 1
ATOM 590 C C . CYS A 1 84 ? -12.463 -4.246 -4.384 1.00 93.19 84 CYS A C 1
ATOM 592 O O . CYS A 1 84 ? -13.533 -4.277 -3.780 1.00 93.19 84 CYS A O 1
ATOM 594 N N . PHE A 1 85 ? -11.924 -5.335 -4.933 1.00 95.25 85 PHE A N 1
ATOM 595 C CA . PHE A 1 85 ? -12.552 -6.653 -4.888 1.00 95.25 85 PHE A CA 1
ATOM 596 C C . PHE A 1 85 ? -12.673 -7.197 -3.456 1.00 95.25 85 PHE A C 1
ATOM 598 O O . PHE A 1 85 ? -13.729 -7.694 -3.074 1.00 95.25 85 PHE A O 1
ATOM 605 N N . LEU A 1 86 ? -11.629 -7.058 -2.633 1.00 93.12 86 LEU A N 1
ATOM 606 C CA . LEU A 1 86 ? -11.661 -7.465 -1.226 1.00 93.12 86 LEU A CA 1
ATOM 607 C C . LEU A 1 86 ? -12.677 -6.650 -0.424 1.00 93.12 86 LEU A C 1
ATOM 609 O O . LEU A 1 86 ? -13.431 -7.222 0.357 1.00 93.12 86 LEU A O 1
ATOM 613 N N . VAL A 1 87 ? -12.736 -5.334 -0.640 1.00 91.56 87 VAL A N 1
ATOM 614 C CA . VAL A 1 87 ? -13.756 -4.473 -0.027 1.00 91.56 87 VAL A CA 1
ATOM 615 C C . VAL A 1 87 ? -15.152 -4.948 -0.417 1.00 91.56 87 VAL A C 1
ATOM 617 O O . VAL A 1 87 ? -15.981 -5.139 0.463 1.00 91.56 87 VAL A O 1
ATOM 620 N N . PHE A 1 88 ? -15.388 -5.213 -1.703 1.00 90.56 88 PHE A N 1
ATOM 621 C CA . PHE A 1 88 ? -16.675 -5.705 -2.193 1.00 90.56 88 PHE A CA 1
ATOM 622 C C . PHE A 1 88 ? -17.090 -7.046 -1.565 1.00 90.56 88 PHE A C 1
ATOM 624 O O . PHE A 1 88 ? -18.273 -7.268 -1.326 1.00 90.56 88 PHE A O 1
ATOM 631 N N . LEU A 1 89 ? -16.135 -7.940 -1.290 1.00 92.44 89 LEU A N 1
ATOM 632 C CA . LEU A 1 89 ? -16.420 -9.245 -0.688 1.00 92.44 89 LEU A CA 1
ATOM 633 C C . LEU A 1 89 ? -16.601 -9.206 0.835 1.00 92.44 89 LEU A C 1
ATOM 635 O O . LEU A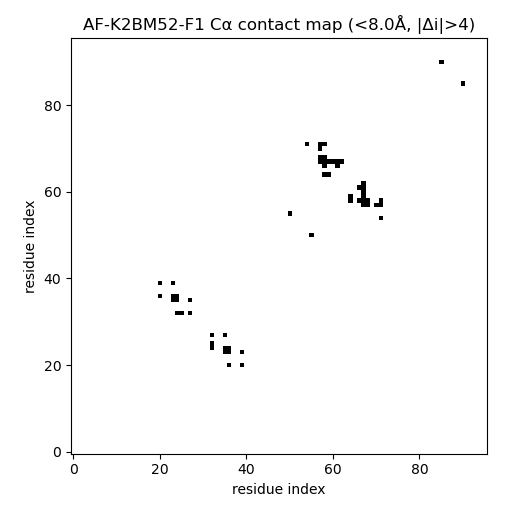 1 89 ? -17.406 -9.971 1.363 1.00 92.44 89 LEU A O 1
ATOM 639 N N . PHE A 1 90 ? -15.822 -8.385 1.544 1.00 89.56 90 PHE A N 1
ATOM 640 C CA . PHE A 1 90 ? -15.707 -8.466 3.006 1.00 89.56 90 PHE A CA 1
ATOM 641 C C . PHE A 1 90 ? -16.373 -7.318 3.757 1.00 89.56 90 PHE A C 1
ATOM 643 O O . PHE A 1 90 ? -16.780 -7.511 4.903 1.00 89.56 90 PHE A O 1
ATOM 650 N N . ILE A 1 91 ? -16.490 -6.135 3.153 1.00 87.25 91 ILE A N 1
ATOM 651 C CA . ILE A 1 91 ? -17.218 -5.029 3.772 1.00 87.25 91 ILE A CA 1
ATOM 652 C C . ILE A 1 91 ? -18.685 -5.191 3.391 1.00 87.25 91 ILE A C 1
ATOM 654 O O . ILE A 1 91 ? -19.098 -4.898 2.271 1.00 87.25 91 ILE A O 1
ATOM 658 N N . LYS A 1 92 ? -19.469 -5.709 4.338 1.00 73.69 92 LYS A N 1
ATOM 659 C CA . LYS A 1 92 ? -20.918 -5.813 4.202 1.00 73.69 92 LYS A CA 1
ATOM 660 C C . LYS A 1 92 ? -21.499 -4.401 4.111 1.00 73.69 92 LYS A C 1
ATOM 662 O O . LYS A 1 92 ? -21.172 -3.543 4.926 1.00 73.69 92 LYS A O 1
ATOM 667 N N . ASN A 1 93 ? -22.358 -4.163 3.123 1.00 66.06 93 ASN A N 1
ATOM 668 C CA . ASN A 1 93 ? -23.203 -2.978 3.137 1.00 66.06 93 ASN A CA 1
ATOM 669 C C . ASN A 1 93 ? -24.188 -3.148 4.293 1.00 66.06 93 ASN A C 1
ATOM 671 O O . ASN A 1 93 ? -25.104 -3.967 4.205 1.00 66.06 93 ASN A O 1
ATOM 675 N N . ASP A 1 94 ? -23.997 -2.383 5.362 1.00 56.34 94 ASP A N 1
ATOM 676 C CA . ASP A 1 94 ? -25.025 -2.164 6.375 1.00 56.34 94 ASP A CA 1
ATOM 677 C C . ASP A 1 94 ? -26.113 -1.270 5.753 1.00 56.34 94 ASP A C 1
ATOM 679 O O . ASP A 1 94 ? -26.231 -0.080 6.027 1.00 56.34 94 ASP A O 1
ATOM 683 N N . THR A 1 95 ? -26.850 -1.828 4.793 1.00 49.56 95 THR A N 1
ATOM 684 C CA . THR A 1 95 ? -28.142 -1.308 4.346 1.00 49.56 95 THR A CA 1
ATOM 685 C C . THR A 1 95 ? -29.223 -1.981 5.173 1.00 49.56 95 THR A C 1
ATOM 687 O O . THR A 1 95 ? -29.936 -2.804 4.614 1.00 49.56 95 THR A O 1
ATOM 690 N N . GLU A 1 96 ? -29.288 -1.671 6.471 1.00 37.91 96 GLU A N 1
ATOM 691 C CA . GLU A 1 96 ? -30.489 -1.689 7.332 1.00 37.91 96 GLU A CA 1
ATOM 692 C C . GLU A 1 96 ? -30.291 -0.715 8.503 1.00 37.91 96 GLU A C 1
ATOM 694 O O . GLU A 1 96 ? -29.253 -0.823 9.194 1.00 37.91 96 GLU A O 1
#

Foldseek 3Di:
DCPVVVVVVVVVCVVVVVVVLCLQLVVDPPPCSVVSNVVVVVVVVVVVVCLCVVLVCQQVVDPDNVVSVVVSVVVVVVVVVVVVVCCVVPVDPPPD

Mean predicted aligned error: 4.34 Å

pLDDT: mean 92.12, std 9.33, range [37.91, 97.69]

Sequence (96 aa):
MMILPLIAMGFGVAFTIPGTTVSAVHAAPEGRAGIASGALNASRQLGSLMGVAIFGTIVTLSKQFMSGMHAALFIGGLFYLIGCFLVFLFIKNDTE

Solvent-accessible surface area (backbone atoms only — not comparable to full-atom values): 5399 Å² total; per-residue (Å²): 131,66,63,66,63,51,50,53,50,53,57,52,48,66,55,49,55,58,52,53,50,52,54,51,30,68,72,34,60,90,96,34,41,68,56,34,48,50,52,51,51,51,51,51,52,52,49,51,53,49,48,52,52,53,42,47,48,46,30,71,73,32,97,44,58,69,60,15,48,51,50,41,52,52,54,53,50,50,53,52,50,52,50,52,51,49,44,68,74,68,55,75,82,83,83,123